Protein AF-A0A925KGQ0-F1 (afdb_monomer_lite)

Secondary structure (DSSP, 8-state):
-PPPP-TT-EEEEE-SSSSSS-SEEEEEE-S-TT--EEEEETTEEEEE-SS-EEEEESSS--PPEEEES-S---TT-----EEE-TTS-EEEEE--SSSS---SSGGGTTEEEEE---SSSS----EEE--

Foldseek 3Di:
DDDDDDQQFDKDFDDPPPPPHGPDIDTQDGDRHAWAAWDDDPQKIWTDWLQWIWIDGHPHRDDTDTLGRGHDCLQPHSHKYWDADPVGWIKIWREANDDDDDDPDPSNPRFIFTQDQDPDPHGPGDTDGDD

Radius of gyration: 16.05 Å; chains: 1; bounding box: 44×41×40 Å

pLDDT: mean 86.33, std 17.2, range [33.19, 97.56]

Structure (mmCIF, N/CA/C/O backbone):
data_AF-A0A925KGQ0-F1
#
_entry.id   AF-A0A925KGQ0-F1
#
loop_
_atom_site.group_PDB
_atom_site.id
_atom_site.type_symbol
_atom_site.label_atom_id
_atom_site.label_alt_id
_atom_site.label_comp_id
_atom_site.label_asym_id
_atom_site.label_entity_id
_atom_site.label_seq_id
_atom_site.pdbx_PDB_ins_code
_atom_site.Cartn_x
_atom_site.Cartn_y
_atom_site.Cartn_z
_atom_site.occupancy
_atom_site.B_iso_or_equiv
_atom_site.auth_seq_id
_atom_site.auth_comp_id
_atom_site.auth_asym_id
_atom_site.auth_atom_id
_atom_site.pdbx_PDB_model_num
ATOM 1 N N . MET A 1 1 ? -10.285 22.463 14.727 1.00 44.47 1 MET A N 1
ATOM 2 C CA . MET A 1 1 ? -10.808 22.490 13.343 1.00 44.47 1 MET A CA 1
ATOM 3 C C . MET A 1 1 ? -10.156 21.343 12.589 1.00 44.47 1 MET A C 1
ATOM 5 O O . MET A 1 1 ? -8.940 21.227 12.669 1.00 44.47 1 MET A O 1
ATOM 9 N N . SER A 1 2 ? -10.924 20.451 11.963 1.00 64.88 2 SER A N 1
ATOM 10 C CA . SER A 1 2 ? -10.364 19.364 11.150 1.00 64.88 2 SER A CA 1
ATOM 11 C C . SER A 1 2 ? -9.751 19.942 9.871 1.00 64.88 2 SER A C 1
ATOM 13 O O . SER A 1 2 ? -10.374 20.749 9.185 1.00 64.88 2 SER A O 1
ATOM 15 N N . ARG A 1 3 ? -8.504 19.564 9.572 1.00 79.88 3 ARG A N 1
ATOM 16 C CA . ARG A 1 3 ? -7.828 19.909 8.314 1.00 79.88 3 ARG A CA 1
ATOM 17 C C . ARG A 1 3 ? -8.540 19.206 7.152 1.00 79.88 3 ARG A C 1
ATOM 19 O O . ARG A 1 3 ? -8.981 18.069 7.307 1.00 79.88 3 ARG A O 1
ATOM 26 N N . ALA A 1 4 ? -8.622 19.860 5.994 1.00 82.06 4 ALA A N 1
ATOM 27 C CA . ALA A 1 4 ? -9.094 19.216 4.771 1.00 82.06 4 ALA A CA 1
ATOM 28 C C . ALA A 1 4 ? -8.178 18.041 4.382 1.00 82.06 4 ALA A C 1
ATOM 30 O O . ALA A 1 4 ? -6.951 18.143 4.486 1.00 82.06 4 ALA A O 1
ATOM 31 N N . ALA A 1 5 ? -8.785 16.943 3.927 1.00 82.88 5 ALA A N 1
ATOM 32 C CA . ALA A 1 5 ? -8.051 15.788 3.428 1.00 82.88 5 ALA A CA 1
ATOM 33 C C . ALA A 1 5 ? -7.222 16.159 2.191 1.00 82.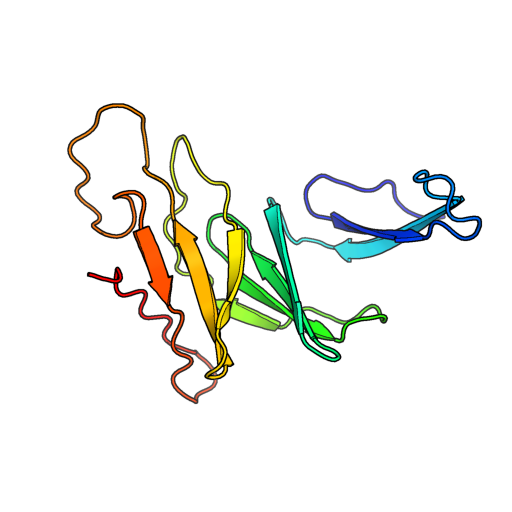88 5 ALA A C 1
ATOM 35 O O . ALA A 1 5 ? -7.637 16.959 1.354 1.00 82.88 5 ALA A O 1
ATOM 36 N N . THR A 1 6 ? -6.045 15.560 2.083 1.00 87.69 6 THR A N 1
ATOM 37 C CA . THR A 1 6 ? -5.097 15.750 0.983 1.00 87.69 6 THR A CA 1
ATOM 38 C C . THR A 1 6 ? -4.820 14.431 0.270 1.00 87.69 6 THR A C 1
ATOM 40 O O . THR A 1 6 ? -5.172 13.364 0.762 1.00 87.69 6 THR A O 1
ATOM 43 N N . ALA A 1 7 ? -4.132 14.487 -0.872 1.00 83.44 7 ALA A N 1
ATOM 44 C CA . ALA A 1 7 ? -3.781 13.308 -1.671 1.00 83.44 7 ALA A CA 1
ATOM 45 C C . ALA A 1 7 ? -2.863 12.280 -0.964 1.00 83.44 7 ALA A C 1
ATOM 47 O O . ALA A 1 7 ? -2.598 11.218 -1.521 1.00 83.44 7 ALA A O 1
ATOM 48 N N . GLY A 1 8 ? -2.351 12.587 0.234 1.00 86.81 8 GLY A N 1
ATOM 49 C CA . GLY A 1 8 ? -1.612 11.639 1.074 1.00 86.81 8 GLY A CA 1
ATOM 50 C C . GLY A 1 8 ? -2.390 11.132 2.283 1.00 86.81 8 GLY A C 1
ATOM 51 O O . GLY A 1 8 ? -1.800 10.493 3.149 1.00 86.81 8 GLY A O 1
ATOM 52 N N . ASP A 1 9 ? -3.682 11.429 2.379 1.00 92.94 9 ASP A N 1
ATOM 53 C CA . ASP A 1 9 ? -4.509 10.965 3.483 1.00 92.94 9 ASP A CA 1
ATOM 54 C C . ASP A 1 9 ? -5.330 9.747 3.055 1.00 92.94 9 ASP A C 1
ATOM 56 O O . ASP A 1 9 ? -5.853 9.672 1.943 1.00 92.94 9 ASP A O 1
ATOM 60 N N . VAL A 1 10 ? -5.474 8.794 3.970 1.00 93.62 10 VAL A N 1
ATOM 61 C CA . VAL A 1 10 ? -6.359 7.639 3.814 1.00 93.62 10 VAL A CA 1
ATOM 62 C C . VAL A 1 10 ? -7.589 7.888 4.661 1.00 93.62 10 VAL A C 1
ATOM 64 O O . VAL A 1 10 ? -7.488 8.229 5.841 1.00 93.62 10 VAL A O 1
ATOM 67 N N . LEU A 1 11 ? -8.757 7.737 4.050 1.00 93.12 11 LEU A N 1
ATOM 68 C CA . LEU A 1 11 ? -10.037 8.086 4.648 1.00 93.12 11 LEU A CA 1
ATOM 69 C C . LEU A 1 11 ? -10.800 6.823 5.035 1.00 93.12 11 LEU A C 1
ATOM 71 O O . LEU A 1 11 ? -10.898 5.884 4.250 1.00 93.12 11 LEU A O 1
ATOM 75 N N . ALA A 1 12 ? -11.367 6.821 6.239 1.00 92.56 12 ALA A N 1
ATOM 76 C CA . ALA A 1 12 ? -12.375 5.849 6.628 1.00 92.56 12 ALA A CA 1
ATOM 77 C C . ALA A 1 12 ? -13.752 6.439 6.321 1.00 92.56 12 ALA A C 1
ATOM 79 O O . ALA A 1 12 ? -14.108 7.500 6.846 1.00 92.56 12 ALA A O 1
ATOM 80 N N . LEU A 1 13 ? -14.494 5.740 5.468 1.00 93.44 13 LEU A N 1
ATOM 81 C CA . LEU A 1 13 ? -15.859 6.064 5.081 1.00 93.44 13 LEU A CA 1
ATOM 82 C C . LEU A 1 13 ? -16.799 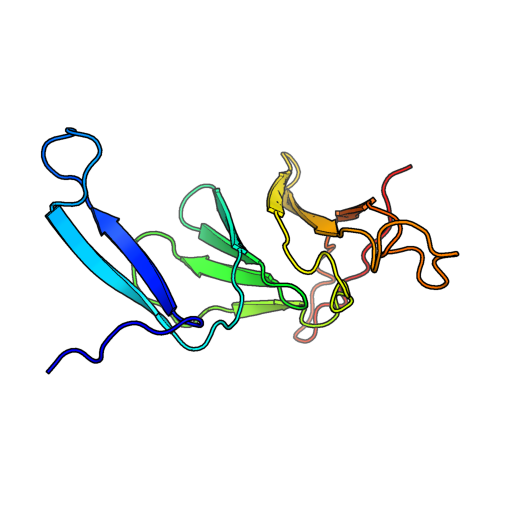5.092 5.791 1.00 93.44 13 LEU A C 1
ATOM 84 O O . LEU A 1 13 ? -16.583 3.882 5.751 1.00 93.44 13 LEU A O 1
ATOM 88 N N . ASN A 1 14 ? -17.803 5.624 6.478 1.00 93.69 14 ASN A N 1
ATOM 89 C CA . ASN A 1 14 ? -18.820 4.836 7.155 1.00 93.69 14 ASN A CA 1
ATOM 90 C C . ASN A 1 14 ? -20.180 5.152 6.539 1.00 93.69 14 ASN A C 1
ATOM 92 O O . ASN A 1 14 ? -20.656 6.279 6.646 1.00 93.69 14 ASN A O 1
ATOM 96 N N . ASP A 1 15 ? -20.744 4.134 5.906 1.00 96.06 15 ASP A N 1
ATOM 97 C CA . ASP A 1 15 ? -22.128 4.035 5.460 1.00 96.06 15 ASP A CA 1
ATOM 98 C C . ASP A 1 15 ? -22.902 3.325 6.583 1.00 96.06 15 ASP A C 1
ATOM 100 O O . ASP A 1 15 ? -22.595 2.176 6.923 1.00 96.06 15 ASP A O 1
ATOM 104 N N . ALA A 1 16 ? -23.764 4.057 7.281 1.00 96.75 16 ALA A N 1
ATOM 105 C CA . ALA A 1 16 ? -24.486 3.574 8.450 1.00 96.75 16 ALA A CA 1
ATOM 106 C C . ALA A 1 16 ? -25.880 3.041 8.101 1.00 96.75 16 ALA A C 1
ATOM 108 O O . ALA A 1 16 ? -26.420 2.262 8.890 1.00 96.75 16 ALA A O 1
ATOM 109 N N . ASP A 1 17 ? -26.450 3.444 6.963 1.00 97.00 17 ASP A N 1
ATOM 110 C CA . ASP A 1 17 ? -27.779 3.025 6.511 1.00 97.00 17 ASP A CA 1
ATOM 111 C C . ASP A 1 17 ? -27.756 2.005 5.355 1.00 97.00 17 ASP A C 1
ATOM 113 O O . ASP A 1 17 ? -28.772 1.363 5.078 1.00 97.00 17 ASP A O 1
ATOM 117 N N . GLY A 1 18 ? -26.584 1.755 4.772 1.00 96.75 18 GLY A N 1
ATOM 118 C CA . GLY A 1 18 ? -26.342 0.743 3.752 1.00 96.75 18 GLY A CA 1
ATOM 119 C C . GLY A 1 18 ? -26.776 1.163 2.350 1.00 96.75 18 GLY A C 1
ATOM 120 O O . GLY A 1 18 ? -26.996 0.283 1.511 1.00 96.75 18 GLY A O 1
ATOM 121 N N . ASP A 1 19 ? -26.939 2.461 2.080 1.00 97.56 19 ASP A N 1
ATOM 122 C CA . ASP A 1 19 ? -27.382 2.961 0.773 1.00 97.56 19 ASP A CA 1
ATOM 123 C C . ASP A 1 19 ? -26.257 3.023 -0.286 1.00 97.56 19 ASP A C 1
ATOM 125 O O . ASP A 1 19 ? -26.510 3.317 -1.462 1.00 97.56 19 ASP A O 1
ATOM 129 N N . GLY A 1 20 ? -25.014 2.711 0.104 1.00 95.44 20 GLY A N 1
ATOM 130 C CA . GLY A 1 20 ? -23.826 2.776 -0.745 1.00 95.44 20 GLY A CA 1
ATOM 131 C C . GLY A 1 20 ? -23.169 4.158 -0.794 1.00 95.44 20 GLY A C 1
ATOM 132 O O . GLY A 1 20 ? -22.208 4.353 -1.549 1.00 95.44 20 GLY A O 1
ATOM 133 N N . ARG A 1 21 ? -23.650 5.123 -0.007 1.00 95.88 21 ARG A N 1
ATOM 134 C CA . ARG A 1 21 ? -23.036 6.429 0.237 1.00 95.88 21 ARG A CA 1
ATOM 135 C C . ARG A 1 21 ? -22.553 6.489 1.679 1.00 95.88 21 ARG A C 1
ATOM 137 O O . ARG A 1 21 ? -23.072 5.851 2.576 1.00 95.88 21 ARG A O 1
ATOM 144 N N . TYR A 1 22 ? -21.498 7.257 1.915 1.00 94.81 22 TYR A N 1
ATOM 145 C CA . TYR A 1 22 ? -20.994 7.425 3.272 1.00 94.81 22 TYR A CA 1
ATOM 146 C C . TYR A 1 22 ? -21.767 8.537 3.992 1.00 94.81 22 TYR A C 1
ATOM 148 O O . TYR A 1 22 ? -21.934 9.632 3.456 1.00 94.81 22 TYR A O 1
ATOM 156 N N . ASP A 1 23 ? -22.134 8.296 5.246 1.00 95.19 23 ASP A N 1
ATOM 157 C CA . ASP A 1 23 ? -22.699 9.308 6.148 1.00 95.19 23 ASP A CA 1
ATOM 158 C C . ASP A 1 23 ? -21.610 10.082 6.879 1.00 95.19 23 ASP A C 1
ATOM 160 O O . ASP A 1 23 ? -21.746 11.254 7.239 1.00 95.19 23 ASP A O 1
ATOM 164 N N . ARG A 1 24 ? -20.507 9.385 7.165 1.00 93.06 24 ARG A N 1
ATOM 165 C CA . ARG A 1 24 ? -19.390 9.919 7.934 1.00 93.06 24 ARG A CA 1
ATOM 166 C C . ARG A 1 24 ? -18.078 9.593 7.259 1.00 93.06 24 ARG A C 1
ATOM 168 O O . ARG A 1 24 ? -17.824 8.467 6.840 1.00 93.06 24 ARG A O 1
ATOM 175 N N . GLN A 1 25 ? -17.208 10.590 7.247 1.00 92.50 25 GLN A N 1
ATOM 176 C CA . GLN A 1 25 ? -15.832 10.469 6.806 1.00 92.50 25 GLN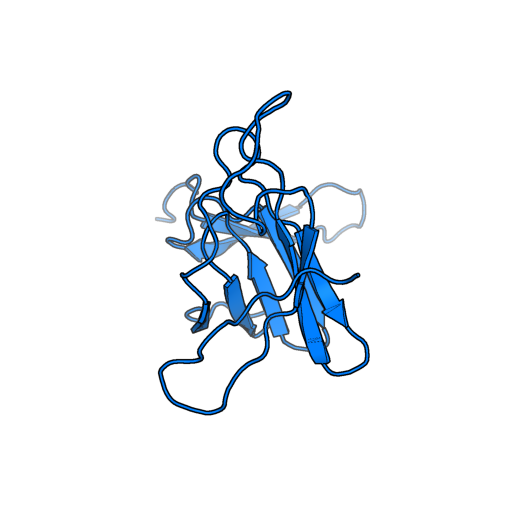 A CA 1
ATOM 177 C C . GLN A 1 25 ? -14.909 10.940 7.922 1.00 92.50 25 GLN A C 1
ATOM 179 O O . GLN A 1 25 ? -15.149 11.968 8.558 1.00 92.50 25 GLN A O 1
ATOM 184 N N . ARG A 1 26 ? -13.812 10.214 8.127 1.00 90.94 26 ARG A N 1
ATOM 185 C CA . ARG A 1 26 ? -12.704 10.669 8.968 1.00 90.94 26 ARG A CA 1
ATOM 186 C C . ARG A 1 26 ? -11.367 10.321 8.343 1.00 90.94 26 ARG A C 1
ATOM 188 O O . ARG A 1 26 ? -11.234 9.305 7.665 1.00 90.94 26 ARG A O 1
ATOM 195 N N . THR A 1 27 ? -10.357 11.121 8.649 1.00 92.38 27 THR A N 1
ATOM 196 C CA . THR A 1 27 ? -8.978 10.778 8.316 1.00 92.38 27 THR A CA 1
ATOM 197 C C . THR A 1 27 ? -8.512 9.606 9.176 1.00 92.38 27 THR A C 1
ATOM 199 O O . THR A 1 27 ? -8.521 9.676 10.408 1.00 92.38 27 THR A O 1
ATOM 202 N N . PHE A 1 28 ? -8.146 8.511 8.516 1.00 93.12 28 PHE A N 1
ATOM 203 C CA . PHE A 1 28 ? -7.672 7.278 9.133 1.00 93.12 28 PHE A CA 1
ATOM 204 C C . PHE A 1 28 ? -6.146 7.269 9.271 1.00 93.12 28 PHE A C 1
ATOM 206 O O . PHE A 1 28 ? -5.639 6.987 10.352 1.00 93.12 28 PHE A O 1
ATOM 213 N N . ALA A 1 29 ? -5.430 7.645 8.210 1.00 93.19 29 ALA A N 1
ATOM 214 C CA . ALA A 1 29 ? -3.981 7.829 8.209 1.00 93.19 29 ALA A CA 1
ATOM 215 C C . ALA A 1 29 ? -3.606 9.072 7.392 1.00 93.19 29 ALA A C 1
ATOM 217 O O . ALA A 1 29 ? -4.348 9.470 6.497 1.00 93.19 29 ALA A O 1
ATOM 218 N N . GLU A 1 30 ? -2.471 9.687 7.713 1.00 92.44 30 GLU A N 1
ATOM 219 C CA . GLU A 1 30 ? -1.996 10.940 7.112 1.00 92.44 30 GLU A CA 1
ATOM 220 C C . GLU A 1 30 ? -0.557 10.779 6.628 1.00 92.44 30 GLU A C 1
ATOM 222 O O . GLU A 1 30 ? 0.202 9.983 7.183 1.00 92.44 30 GLU A O 1
ATOM 227 N N . GLY A 1 31 ? -0.167 11.567 5.624 1.00 91.31 31 GLY A N 1
ATOM 228 C CA . GLY A 1 31 ? 1.221 11.601 5.151 1.00 91.31 31 GLY A CA 1
ATOM 229 C C . GLY A 1 31 ? 1.669 10.327 4.428 1.00 91.31 31 GLY A C 1
ATOM 230 O O . GLY A 1 31 ? 2.860 10.029 4.397 1.00 91.31 31 GLY A O 1
ATOM 231 N N . LEU A 1 32 ? 0.728 9.588 3.839 1.00 93.50 32 LEU A N 1
ATOM 232 C CA . LEU A 1 32 ? 0.952 8.409 3.006 1.00 93.50 32 LEU A CA 1
ATOM 233 C C . LEU A 1 32 ? 0.671 8.751 1.529 1.00 93.50 32 LEU A C 1
ATOM 235 O O . LEU A 1 32 ? -0.380 8.389 0.991 1.00 93.50 32 LEU A O 1
ATOM 239 N N . PRO A 1 33 ? 1.559 9.502 0.852 1.00 89.25 33 PRO A N 1
ATOM 240 C CA . PRO A 1 33 ? 1.316 9.962 -0.510 1.00 89.25 33 PRO A CA 1
ATOM 241 C C . PRO A 1 33 ? 1.137 8.792 -1.481 1.00 89.25 33 PRO A C 1
ATOM 243 O O . PRO A 1 33 ? 1.923 7.842 -1.492 1.00 89.25 33 PRO A O 1
ATOM 246 N N . GLY A 1 34 ? 0.112 8.892 -2.330 1.00 91.06 34 GLY A N 1
ATOM 247 C CA . GLY A 1 34 ? -0.089 7.962 -3.440 1.00 91.06 34 GLY A CA 1
ATOM 248 C C . GLY A 1 34 ? -0.491 6.549 -3.022 1.00 91.06 34 GLY A C 1
ATOM 249 O O . GLY A 1 34 ? -0.242 5.611 -3.779 1.00 91.06 34 GLY A O 1
ATOM 250 N N . VAL A 1 35 ? -1.086 6.368 -1.835 1.00 95.69 35 VAL A N 1
ATOM 251 C CA . VAL A 1 35 ? -1.734 5.095 -1.487 1.00 95.69 35 VAL A CA 1
ATOM 252 C C . VAL A 1 35 ? -2.838 4.803 -2.502 1.00 95.69 35 VAL A C 1
ATOM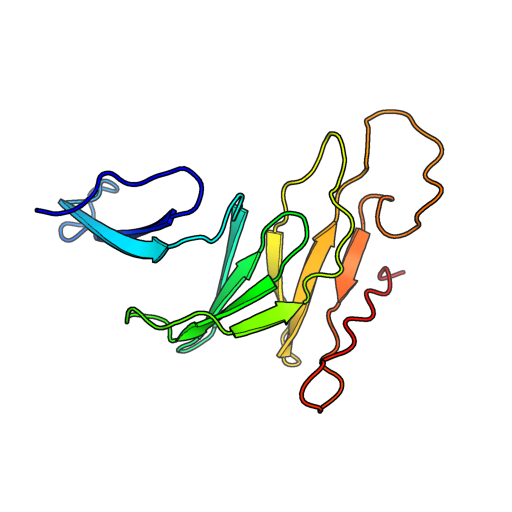 254 O O . VAL A 1 35 ? -3.742 5.608 -2.709 1.00 95.69 35 VAL A O 1
ATOM 257 N N . HIS A 1 36 ? -2.759 3.627 -3.115 1.00 94.25 36 HIS A N 1
ATOM 258 C CA . HIS A 1 36 ? -3.744 3.123 -4.069 1.00 94.25 36 HIS A CA 1
ATOM 259 C C . HIS A 1 36 ? -4.257 1.736 -3.672 1.00 94.25 36 HIS A C 1
ATOM 261 O O . HIS A 1 36 ? -5.437 1.433 -3.833 1.00 94.25 36 HIS A O 1
ATOM 267 N N . GLY A 1 37 ? -3.380 0.891 -3.129 1.00 96.00 37 GLY A N 1
ATOM 268 C CA . GLY A 1 37 ? -3.727 -0.462 -2.718 1.00 96.00 37 GLY A CA 1
ATOM 269 C C . GLY A 1 37 ? -4.106 -0.514 -1.246 1.00 96.00 37 GLY A C 1
ATOM 270 O O . GLY A 1 37 ? -3.348 -0.038 -0.404 1.00 96.00 37 GLY A O 1
ATOM 271 N N . LEU A 1 38 ? -5.230 -1.159 -0.935 1.00 96.75 38 LEU A N 1
ATOM 272 C CA . LEU A 1 38 ? -5.664 -1.463 0.427 1.00 96.75 38 LEU A CA 1
ATOM 273 C C . LEU A 1 38 ? -5.993 -2.955 0.546 1.00 96.75 38 LEU A C 1
ATOM 275 O O . LEU A 1 38 ? -6.624 -3.524 -0.345 1.00 96.75 38 LEU A O 1
ATOM 279 N N . ALA A 1 39 ? -5.602 -3.583 1.653 1.00 96.94 39 ALA A N 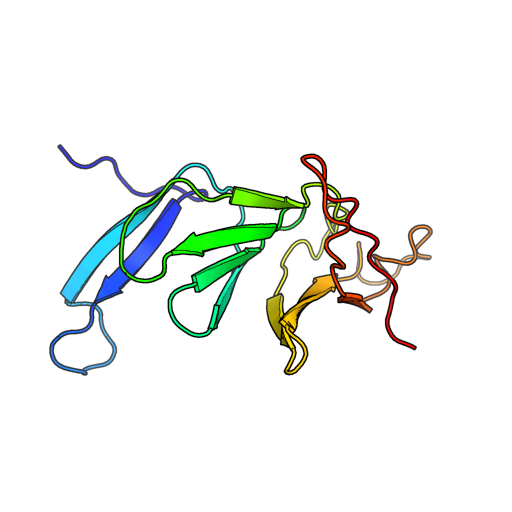1
ATOM 280 C CA . ALA A 1 39 ? -6.029 -4.937 2.003 1.00 96.94 39 ALA A CA 1
ATOM 281 C C . ALA A 1 39 ? -6.256 -5.058 3.505 1.00 96.94 39 ALA A C 1
ATOM 283 O O . ALA A 1 39 ? -5.458 -4.554 4.287 1.00 96.94 39 ALA A O 1
ATOM 284 N N . VAL A 1 40 ? -7.304 -5.772 3.909 1.00 95.44 40 VAL A N 1
ATOM 285 C CA . VAL A 1 40 ? -7.592 -6.069 5.318 1.00 95.44 40 VAL A CA 1
ATOM 286 C C . VAL A 1 40 ? -7.554 -7.578 5.524 1.00 95.44 40 VAL A C 1
ATOM 288 O O . VAL A 1 40 ? -8.079 -8.333 4.704 1.00 95.44 40 VAL A O 1
ATOM 291 N N . ARG A 1 41 ? -6.930 -8.027 6.614 1.00 94.69 41 ARG A N 1
ATOM 292 C CA . ARG A 1 41 ? -6.968 -9.424 7.069 1.00 94.69 41 ARG A CA 1
ATOM 293 C C . ARG A 1 41 ? -6.918 -9.460 8.591 1.00 94.69 41 ARG A C 1
ATOM 295 O O . ARG A 1 41 ? -5.889 -9.117 9.170 1.00 94.69 41 ARG A O 1
ATOM 302 N N . GLY A 1 42 ? -8.012 -9.902 9.211 1.00 94.19 42 GLY A N 1
ATOM 303 C CA . GLY A 1 42 ? -8.201 -9.764 10.656 1.00 94.19 42 GLY A CA 1
ATOM 304 C C . GLY A 1 42 ? -8.143 -8.291 11.057 1.00 94.19 42 GLY A C 1
ATOM 305 O O . GLY A 1 42 ? -8.669 -7.437 10.345 1.00 94.19 42 GLY A O 1
ATOM 306 N N . ASP A 1 43 ? -7.410 -7.996 12.124 1.00 94.62 43 ASP A N 1
ATOM 307 C CA . ASP A 1 43 ? -7.295 -6.647 12.688 1.00 94.62 43 ASP A CA 1
ATOM 308 C C . ASP A 1 43 ? -6.142 -5.836 12.083 1.00 94.62 43 ASP A C 1
ATOM 310 O O . ASP A 1 43 ? -5.575 -4.963 12.731 1.00 94.62 43 ASP A O 1
ATOM 314 N N . THR A 1 44 ? -5.718 -6.135 10.854 1.00 95.62 44 THR A N 1
ATOM 315 C CA . THR A 1 44 ? -4.622 -5.414 10.190 1.00 95.62 44 THR A CA 1
ATOM 316 C C . THR A 1 44 ? -5.055 -4.906 8.821 1.00 95.62 44 THR A C 1
ATOM 318 O O . THR A 1 44 ? -5.644 -5.639 8.024 1.00 95.62 44 THR A O 1
ATOM 321 N N . LEU A 1 45 ? -4.730 -3.643 8.553 1.00 96.56 45 LEU A N 1
ATOM 322 C CA . LEU A 1 45 ? -4.829 -2.971 7.266 1.00 96.56 45 LEU A CA 1
ATOM 323 C C . LEU A 1 45 ? -3.426 -2.826 6.664 1.00 96.56 45 LEU A C 1
ATOM 325 O O . LEU A 1 45 ? -2.512 -2.310 7.306 1.00 96.56 45 LEU A O 1
ATOM 329 N N . TRP A 1 46 ? -3.278 -3.228 5.408 1.00 96.94 46 TRP A N 1
ATOM 330 C CA . TRP A 1 46 ? -2.107 -2.973 4.580 1.00 96.94 46 TRP A CA 1
ATOM 331 C C . TRP A 1 46 ? -2.419 -1.880 3.573 1.00 96.94 46 TRP A C 1
ATOM 333 O O . TRP A 1 46 ? -3.489 -1.883 2.963 1.00 96.94 46 TRP A O 1
ATOM 343 N N . LEU A 1 47 ? -1.462 -0.976 3.385 1.00 97.19 47 LEU A N 1
ATOM 344 C CA . LEU A 1 47 ? -1.564 0.146 2.460 1.00 97.19 47 LEU A CA 1
ATOM 345 C C . LEU A 1 47 ? -0.372 0.109 1.514 1.00 97.19 47 LEU A C 1
ATOM 347 O O . LEU A 1 47 ? 0.755 -0.063 1.969 1.00 97.19 47 LEU A O 1
ATOM 351 N N . ALA A 1 48 ? -0.606 0.275 0.218 1.00 96.88 48 ALA A N 1
ATOM 352 C CA . ALA A 1 48 ? 0.443 0.285 -0.792 1.00 96.88 48 ALA A CA 1
ATOM 353 C C . ALA A 1 48 ? 0.383 1.563 -1.629 1.00 96.88 48 ALA A C 1
ATOM 355 O O . ALA A 1 48 ? -0.656 1.884 -2.213 1.00 96.88 48 ALA A O 1
ATOM 356 N N . SER A 1 49 ? 1.515 2.260 -1.700 1.00 95.50 49 SER A N 1
ATOM 357 C CA . SER A 1 49 ? 1.794 3.294 -2.698 1.00 95.50 49 SER A CA 1
ATOM 358 C C . SER A 1 49 ? 2.766 2.758 -3.746 1.00 95.50 49 SER A C 1
ATOM 360 O O . SER A 1 49 ? 3.150 1.591 -3.700 1.00 95.50 49 SER A O 1
ATOM 362 N N . SER A 1 50 ? 3.184 3.601 -4.690 1.00 94.38 50 SER A N 1
ATOM 363 C CA . SER A 1 50 ? 4.129 3.229 -5.747 1.00 94.38 50 SER A CA 1
ATOM 364 C C . SER A 1 50 ? 5.413 2.576 -5.233 1.00 94.38 50 SER A C 1
ATOM 366 O O . SER A 1 50 ? 5.823 1.542 -5.766 1.00 94.38 50 SER A O 1
ATOM 368 N N . SER A 1 51 ? 6.010 3.152 -4.187 1.00 92.69 51 SER A N 1
ATOM 369 C CA . SER A 1 51 ? 7.304 2.741 -3.633 1.00 92.69 51 SER A CA 1
ATOM 370 C C . SER A 1 51 ? 7.222 2.098 -2.246 1.00 92.69 51 SER A C 1
ATOM 372 O O . SER A 1 51 ? 8.171 1.423 -1.841 1.00 92.69 51 SER A O 1
ATOM 374 N N . HIS A 1 52 ? 6.103 2.261 -1.529 1.00 94.25 52 HIS A N 1
ATOM 375 C CA . HIS A 1 52 ? 5.978 1.830 -0.138 1.00 94.25 52 HIS A CA 1
ATOM 376 C C . HIS A 1 52 ? 4.850 0.829 0.101 1.00 94.25 52 HIS A C 1
ATOM 378 O O . HIS A 1 52 ? 3.803 0.862 -0.546 1.00 94.25 52 HIS A O 1
ATOM 384 N N . VAL A 1 53 ? 5.048 -0.017 1.110 1.00 95.44 53 VAL A N 1
ATOM 385 C CA . VAL A 1 53 ? 3.977 -0.770 1.761 1.00 95.44 53 VAL A CA 1
ATOM 386 C C . VAL A 1 53 ? 4.041 -0.535 3.254 1.00 95.44 53 VAL A C 1
ATOM 388 O O . VAL A 1 53 ? 5.096 -0.697 3.869 1.00 95.44 53 VAL A O 1
ATOM 391 N N . TRP A 1 54 ? 2.890 -0.230 3.834 1.00 95.50 54 TRP A N 1
ATOM 392 C CA . TRP A 1 54 ? 2.702 -0.087 5.267 1.00 95.50 54 TRP A CA 1
ATOM 393 C C . TRP A 1 54 ? 1.727 -1.127 5.803 1.00 95.50 54 TRP A C 1
ATOM 395 O O . TRP A 1 54 ? 0.906 -1.670 5.058 1.00 95.50 54 TRP A O 1
ATOM 405 N N . ARG A 1 55 ? 1.779 -1.357 7.114 1.00 95.19 55 ARG A N 1
ATOM 406 C CA . ARG A 1 55 ? 0.703 -2.003 7.868 1.00 95.19 55 ARG A CA 1
ATOM 407 C C . ARG A 1 55 ? 0.321 -1.181 9.091 1.00 95.19 55 ARG A C 1
ATOM 409 O O . ARG A 1 55 ? 1.147 -0.467 9.650 1.00 95.19 55 ARG A O 1
ATOM 416 N N . THR A 1 56 ? -0.926 -1.298 9.512 1.00 95.31 56 THR A N 1
ATOM 417 C CA . THR A 1 56 ? -1.464 -0.637 10.705 1.00 95.31 56 THR A CA 1
ATOM 418 C C . THR A 1 56 ? -2.665 -1.436 11.225 1.00 95.31 56 THR A C 1
ATOM 420 O O . THR A 1 56 ? -3.282 -2.149 10.426 1.00 95.31 56 THR A O 1
ATOM 423 N N . PRO A 1 57 ? -3.008 -1.387 12.524 1.00 95.81 57 PRO A N 1
ATOM 424 C CA . PRO A 1 57 ? -4.256 -1.951 13.024 1.00 95.81 57 PRO A CA 1
ATOM 425 C C . PRO A 1 57 ? -5.470 -1.490 12.211 1.00 95.81 57 PRO A C 1
ATOM 427 O O . PRO A 1 57 ? -5.567 -0.330 11.813 1.00 95.81 57 PRO A O 1
ATOM 430 N N . ALA A 1 58 ? -6.399 -2.399 11.940 1.00 90.75 58 ALA A N 1
ATOM 431 C CA . ALA A 1 58 ? -7.673 -2.056 11.327 1.00 90.75 58 ALA A CA 1
ATOM 432 C C . ALA A 1 58 ? -8.610 -1.440 12.381 1.00 90.75 58 ALA A C 1
ATOM 434 O O . ALA A 1 58 ? -8.608 -1.836 13.542 1.00 90.75 58 ALA A O 1
ATOM 435 N N . GLY A 1 59 ? -9.435 -0.471 11.981 1.00 85.00 59 GLY A N 1
ATOM 436 C CA . GLY A 1 59 ? -10.494 0.092 12.830 1.00 85.00 59 GLY A CA 1
ATOM 437 C C . GLY A 1 59 ? -10.098 1.334 13.633 1.00 85.00 59 GLY A C 1
ATOM 438 O O . GLY A 1 59 ? -10.885 2.280 13.696 1.00 85.00 59 GLY A O 1
ATOM 439 N N . GLU A 1 60 ? -8.872 1.422 14.142 1.00 84.50 60 GLU A N 1
ATOM 440 C CA . GLU A 1 60 ? -8.391 2.601 14.875 1.00 84.50 60 GLU A CA 1
ATOM 441 C C . GLU A 1 60 ? -7.261 3.342 14.157 1.00 84.50 60 GLU A C 1
ATOM 443 O O . GLU A 1 60 ? -6.561 2.798 13.308 1.00 84.50 60 GLU A O 1
ATOM 448 N N . ARG A 1 61 ? -7.113 4.635 14.464 1.00 88.06 61 ARG A N 1
ATOM 449 C CA . ARG A 1 61 ? -6.020 5.441 13.917 1.00 88.06 61 ARG A CA 1
ATOM 450 C C . ARG A 1 61 ? -4.746 5.127 14.696 1.00 88.06 61 ARG A C 1
ATOM 452 O O . ARG A 1 61 ? -4.654 5.456 15.873 1.00 88.06 61 ARG A O 1
ATOM 459 N N . ALA A 1 62 ? -3.756 4.581 14.006 1.00 90.81 62 ALA A N 1
ATOM 460 C CA . ALA A 1 62 ? -2.420 4.330 14.530 1.00 90.81 62 ALA A CA 1
ATOM 461 C C . ALA A 1 62 ? -1.360 4.736 13.501 1.00 90.81 62 ALA A C 1
ATOM 463 O O . ALA A 1 62 ? -1.645 4.816 12.302 1.00 90.81 62 ALA A O 1
ATOM 464 N N . GLN A 1 63 ? -0.137 5.000 13.971 1.00 91.44 63 GLN A N 1
ATOM 465 C CA . GLN A 1 63 ? 0.991 5.297 13.092 1.00 91.44 63 GLN A CA 1
ATOM 466 C C . GLN A 1 63 ? 1.323 4.051 12.252 1.00 91.44 63 GLN A C 1
ATOM 468 O O . GLN A 1 63 ? 1.654 3.016 12.833 1.00 91.44 63 GLN A O 1
ATOM 473 N N . PRO A 1 64 ? 1.263 4.121 10.910 1.00 94.62 64 PRO A N 1
ATOM 474 C CA . PRO A 1 64 ? 1.571 2.971 10.070 1.00 94.62 64 PRO A CA 1
ATOM 475 C C . PRO A 1 64 ? 3.047 2.572 10.160 1.00 94.62 64 PRO A C 1
ATOM 477 O O . PRO A 1 64 ? 3.940 3.418 10.089 1.00 94.62 64 PRO A O 1
ATOM 480 N N . GLU A 1 65 ? 3.299 1.270 10.266 1.00 94.19 65 GLU A N 1
ATOM 481 C CA . GLU A 1 65 ? 4.631 0.674 10.191 1.00 94.19 65 GLU A CA 1
ATOM 482 C C . GLU A 1 65 ? 5.008 0.444 8.725 1.00 94.19 65 GLU A C 1
ATOM 484 O O . GLU A 1 65 ? 4.269 -0.208 7.985 1.00 94.19 65 GLU A O 1
ATOM 489 N N . THR A 1 66 ? 6.174 0.934 8.305 1.00 93.50 66 THR A N 1
ATOM 490 C CA . THR A 1 66 ? 6.718 0.674 6.967 1.00 93.50 66 THR A CA 1
ATOM 491 C C . THR A 1 66 ? 7.250 -0.756 6.874 1.00 93.50 66 THR A C 1
ATOM 493 O O . THR A 1 66 ? 8.218 -1.114 7.540 1.00 93.50 66 THR A O 1
ATOM 496 N N . LEU A 1 67 ? 6.656 -1.569 5.999 1.00 92.31 67 LEU A N 1
ATOM 497 C CA . LEU A 1 67 ? 7.158 -2.901 5.647 1.00 92.31 67 LEU A CA 1
ATOM 498 C C . LEU A 1 67 ? 8.226 -2.835 4.553 1.00 92.31 67 LEU A C 1
ATOM 500 O O . LEU A 1 67 ? 9.175 -3.620 4.550 1.00 92.31 67 LEU A O 1
ATOM 504 N N . THR A 1 68 ? 8.060 -1.915 3.603 1.00 90.50 68 THR A N 1
ATOM 505 C CA . THR A 1 68 ? 9.065 -1.600 2.589 1.00 90.50 68 THR A CA 1
ATOM 506 C C . THR A 1 68 ? 8.856 -0.202 2.030 1.00 90.50 68 THR A C 1
ATOM 508 O O . THR A 1 68 ? 7.734 0.289 1.998 1.00 90.50 68 THR A O 1
ATOM 511 N N . ASP A 1 69 ? 9.943 0.394 1.568 1.00 92.00 69 ASP A N 1
ATOM 512 C CA . ASP A 1 69 ? 10.081 1.680 0.884 1.00 92.00 69 ASP A CA 1
ATOM 513 C C . ASP A 1 69 ? 10.947 1.544 -0.390 1.00 92.00 69 ASP A C 1
ATOM 515 O O . ASP A 1 69 ? 11.452 2.523 -0.936 1.00 92.00 69 ASP A O 1
ATOM 519 N N . ARG A 1 70 ? 11.165 0.302 -0.849 1.00 89.06 70 ARG A N 1
ATOM 520 C CA . ARG A 1 70 ? 12.148 -0.058 -1.887 1.00 89.06 70 ARG A CA 1
ATOM 521 C C . ARG A 1 70 ? 11.530 -0.564 -3.188 1.00 89.06 70 ARG A C 1
ATOM 523 O O . ARG A 1 70 ? 12.238 -1.147 -4.011 1.00 89.06 70 ARG A O 1
ATOM 530 N N . MET A 1 71 ? 10.225 -0.388 -3.386 1.00 91.25 71 MET A N 1
ATOM 531 C CA . MET A 1 71 ? 9.611 -0.726 -4.671 1.00 91.25 71 MET A CA 1
ATOM 532 C C . MET A 1 71 ? 9.970 0.340 -5.720 1.00 91.25 71 MET A C 1
ATOM 534 O O . MET A 1 71 ? 10.105 1.515 -5.370 1.00 91.25 71 MET A O 1
ATOM 538 N N . PRO A 1 72 ? 10.131 -0.039 -7.001 1.00 92.62 72 PRO A N 1
ATOM 539 C CA . PRO A 1 72 ? 10.365 0.937 -8.059 1.00 92.62 72 PRO A CA 1
ATOM 540 C C . PRO A 1 72 ? 9.162 1.886 -8.199 1.00 92.62 72 PRO A C 1
ATOM 542 O O . PRO A 1 72 ? 8.022 1.493 -7.944 1.00 92.62 72 PRO A O 1
ATOM 545 N N . ASP A 1 73 ? 9.406 3.125 -8.628 1.00 89.88 73 ASP A N 1
ATOM 546 C CA . ASP A 1 73 ? 8.387 4.187 -8.713 1.00 89.88 73 ASP A CA 1
ATOM 547 C C . ASP A 1 73 ? 7.221 3.869 -9.673 1.00 89.88 73 ASP A C 1
ATOM 549 O O . ASP A 1 73 ? 6.098 4.320 -9.464 1.00 89.88 73 ASP A O 1
ATOM 553 N N . GLY A 1 74 ? 7.444 3.011 -10.671 1.00 90.00 74 GLY A N 1
ATOM 554 C CA . GLY A 1 74 ? 6.449 2.577 -11.650 1.00 90.00 74 GLY A CA 1
ATOM 555 C C . GLY A 1 74 ? 6.274 3.478 -12.861 1.00 90.00 74 GLY A C 1
ATOM 556 O O . GLY A 1 74 ? 5.404 3.161 -13.663 1.00 90.00 74 GLY A O 1
ATOM 557 N N . GLY A 1 75 ? 7.041 4.562 -13.014 1.00 92.38 75 GLY A N 1
ATOM 558 C CA . GLY A 1 75 ? 6.912 5.472 -14.158 1.00 92.38 75 GLY A CA 1
ATOM 559 C C . GLY A 1 75 ? 5.458 5.870 -14.458 1.00 92.38 75 GLY A C 1
ATOM 560 O O . GLY A 1 75 ? 4.772 6.444 -13.614 1.00 92.38 75 GLY A O 1
ATOM 561 N N . GLN A 1 76 ? 4.979 5.536 -15.660 1.00 95.56 76 GLN A N 1
ATOM 562 C CA . GLN A 1 76 ? 3.618 5.805 -16.132 1.00 95.56 76 GLN A CA 1
ATOM 563 C C . GLN A 1 76 ? 2.533 5.002 -15.390 1.00 95.56 76 GLN A C 1
ATOM 565 O O . GLN A 1 76 ? 1.394 5.464 -15.303 1.00 95.56 76 GLN A O 1
ATOM 570 N N . HIS A 1 77 ? 2.853 3.830 -14.828 1.00 95.19 77 HIS A N 1
ATOM 571 C CA . HIS A 1 77 ? 1.897 2.968 -14.117 1.00 95.19 77 HIS A CA 1
ATOM 572 C C . HIS A 1 77 ? 2.295 2.773 -12.636 1.00 95.19 77 HIS A C 1
ATOM 574 O O . HIS A 1 77 ? 2.644 1.667 -12.203 1.00 95.19 77 HIS A O 1
ATOM 580 N N . PRO A 1 78 ? 2.235 3.837 -11.806 1.00 94.75 78 PRO A N 1
ATOM 581 C CA . PRO A 1 78 ? 2.732 3.832 -10.427 1.00 94.75 78 PRO A CA 1
ATOM 582 C C . PRO A 1 78 ? 1.785 3.160 -9.426 1.00 94.75 78 PRO A C 1
ATOM 584 O O . PRO A 1 78 ? 2.183 2.846 -8.306 1.00 94.75 78 PRO A O 1
ATOM 587 N N . ASN A 1 79 ? 0.534 2.912 -9.809 1.00 95.38 79 ASN A N 1
ATOM 588 C CA . ASN A 1 79 ? -0.459 2.331 -8.916 1.00 95.38 79 ASN A CA 1
ATOM 589 C C . ASN A 1 79 ? -0.092 0.891 -8.533 1.00 95.38 79 ASN A C 1
ATOM 591 O O . ASN A 1 79 ? 0.472 0.129 -9.325 1.00 95.38 79 ASN A O 1
ATOM 595 N N . ARG A 1 80 ? -0.416 0.521 -7.292 1.00 94.75 80 ARG A N 1
ATOM 596 C CA . ARG A 1 80 ? -0.176 -0.811 -6.730 1.00 94.75 80 ARG A CA 1
ATOM 597 C C . ARG A 1 80 ? -1.460 -1.361 -6.135 1.00 94.75 80 ARG A C 1
ATOM 599 O O . ARG A 1 80 ? -2.169 -0.654 -5.430 1.00 94.75 80 ARG A O 1
ATOM 606 N N . THR A 1 81 ? -1.724 -2.638 -6.365 1.00 95.19 81 THR A N 1
ATOM 607 C CA . THR A 1 81 ? -2.665 -3.431 -5.571 1.00 95.19 81 THR A CA 1
ATOM 608 C C . THR A 1 81 ? -1.879 -4.216 -4.532 1.00 95.19 81 THR A C 1
ATOM 610 O O . THR A 1 81 ? -0.726 -4.567 -4.773 1.00 95.19 81 THR A O 1
ATOM 613 N N . VAL A 1 82 ? -2.486 -4.498 -3.382 1.00 96.69 82 VAL A N 1
ATOM 614 C CA . VAL A 1 82 ? -1.891 -5.323 -2.326 1.00 96.69 82 VAL A CA 1
ATOM 615 C C . VAL A 1 82 ? -2.889 -6.387 -1.899 1.00 96.69 82 VAL A C 1
ATOM 617 O O . VAL A 1 82 ? -4.088 -6.127 -1.831 1.00 96.69 82 VAL A O 1
ATOM 620 N N . ARG A 1 83 ? -2.407 -7.601 -1.634 1.00 96.12 83 ARG A N 1
ATOM 621 C CA . ARG A 1 83 ? -3.178 -8.705 -1.056 1.00 96.12 83 ARG A CA 1
ATOM 622 C C . ARG A 1 83 ? -2.317 -9.498 -0.093 1.00 96.12 83 ARG A C 1
ATOM 624 O O . ARG A 1 83 ? -1.093 -9.494 -0.195 1.00 96.12 83 ARG A O 1
ATOM 631 N N . ILE A 1 84 ? -2.970 -10.208 0.819 1.00 94.56 84 ILE A N 1
ATOM 632 C CA . ILE A 1 84 ? -2.290 -11.111 1.739 1.00 94.56 84 ILE 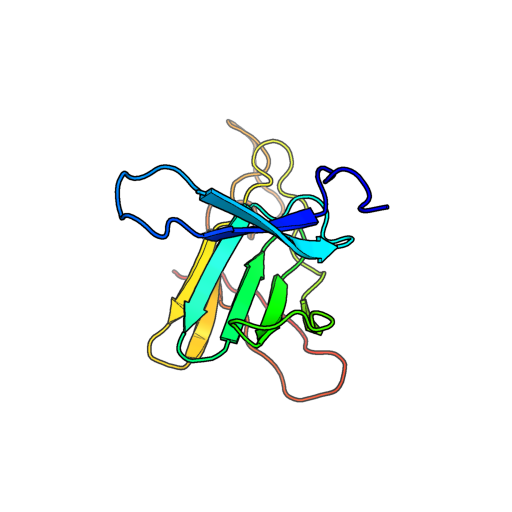A CA 1
ATOM 633 C C . ILE A 1 84 ? -2.595 -12.547 1.334 1.00 94.56 84 ILE A C 1
ATOM 635 O O . ILE A 1 84 ? -3.756 -12.953 1.304 1.00 94.56 84 ILE A O 1
ATOM 639 N N . ALA A 1 85 ? -1.551 -13.292 0.985 1.00 91.00 85 ALA A N 1
ATOM 640 C CA . ALA A 1 85 ? -1.648 -14.686 0.581 1.00 91.00 85 ALA A CA 1
ATOM 641 C C . ALA A 1 85 ? -2.063 -15.587 1.766 1.00 91.00 85 ALA A C 1
ATOM 643 O O . ALA A 1 85 ? -1.889 -15.195 2.928 1.00 91.00 85 ALA A O 1
ATOM 644 N N . PRO A 1 86 ? -2.577 -16.807 1.505 1.00 90.88 86 PRO A N 1
ATOM 645 C CA . PRO A 1 86 ? -2.973 -17.745 2.561 1.00 90.88 86 PRO A CA 1
ATOM 646 C C . PRO A 1 86 ? -1.851 -18.058 3.559 1.00 90.88 86 PRO A C 1
ATOM 648 O O . PRO A 1 86 ? -2.102 -18.176 4.753 1.00 90.88 86 PRO A O 1
ATOM 651 N N . ASP A 1 87 ? -0.604 -18.103 3.089 1.00 88.31 87 ASP A N 1
ATOM 652 C CA . ASP A 1 87 ? 0.593 -18.332 3.908 1.00 88.31 87 ASP A CA 1
ATOM 653 C C . ASP A 1 87 ? 1.098 -17.080 4.653 1.00 88.31 87 ASP A C 1
ATOM 655 O O . ASP A 1 87 ? 2.125 -17.113 5.326 1.00 88.31 87 ASP A O 1
ATOM 659 N N . GLY A 1 88 ? 0.385 -15.958 4.537 1.00 88.50 88 GLY A N 1
ATOM 660 C CA . GLY A 1 88 ? 0.721 -14.709 5.209 1.00 88.50 88 GLY A CA 1
ATOM 661 C C . GLY A 1 88 ? 1.657 -13.779 4.462 1.00 88.50 88 GLY A C 1
ATOM 662 O O . GLY A 1 88 ? 1.938 -12.699 4.981 1.00 88.50 88 GLY A O 1
ATOM 663 N N . ALA A 1 89 ? 2.093 -14.127 3.254 1.00 88.75 89 ALA A N 1
ATOM 664 C CA . ALA A 1 89 ? 2.903 -13.211 2.467 1.00 88.75 89 ALA A CA 1
ATOM 665 C C . ALA A 1 89 ? 2.109 -11.989 1.998 1.00 88.75 89 ALA A C 1
ATOM 667 O O . ALA A 1 89 ? 0.957 -12.109 1.581 1.00 88.75 89 ALA A O 1
ATOM 668 N N . VAL A 1 90 ? 2.758 -10.825 1.984 1.00 93.81 90 VAL A N 1
ATOM 669 C CA . VAL A 1 90 ? 2.213 -9.639 1.320 1.00 93.81 90 VAL A CA 1
ATOM 670 C C . VAL A 1 90 ? 2.569 -9.726 -0.161 1.00 93.81 90 VAL A C 1
ATOM 672 O O . VAL A 1 90 ? 3.738 -9.865 -0.514 1.00 93.81 90 VAL A O 1
ATOM 675 N N . VAL A 1 91 ? 1.568 -9.668 -1.028 1.00 95.25 91 VAL A N 1
ATOM 676 C CA . VAL A 1 91 ? 1.715 -9.727 -2.482 1.00 95.25 91 VAL A CA 1
ATOM 677 C C . VAL A 1 91 ? 1.264 -8.395 -3.062 1.00 95.25 91 VAL A C 1
ATOM 679 O O . VAL A 1 91 ? 0.166 -7.933 -2.757 1.00 95.25 91 VAL A O 1
ATOM 682 N N . VAL A 1 92 ? 2.106 -7.780 -3.886 1.00 96.31 92 VAL A N 1
ATOM 683 C CA . VAL A 1 92 ? 1.875 -6.458 -4.476 1.00 96.31 92 VAL A CA 1
ATOM 684 C C . VAL A 1 92 ? 1.999 -6.546 -5.991 1.00 96.31 92 VAL A C 1
ATOM 686 O O . VAL A 1 92 ? 2.917 -7.193 -6.494 1.00 96.31 92 VAL A O 1
ATOM 689 N N . SER A 1 93 ? 1.100 -5.900 -6.732 1.00 95.75 93 SER A N 1
ATOM 690 C CA . SER A 1 93 ? 1.270 -5.744 -8.182 1.00 95.75 93 SER A CA 1
ATOM 691 C C . SER A 1 93 ? 2.252 -4.615 -8.479 1.00 95.75 93 SER A C 1
ATOM 693 O O . SER A 1 93 ? 2.052 -3.507 -7.984 1.00 95.75 93 SER A O 1
ATOM 695 N N . ILE A 1 94 ? 3.241 -4.845 -9.337 1.00 95.56 94 ILE A N 1
ATOM 696 C CA . ILE A 1 94 ? 4.136 -3.803 -9.850 1.00 95.56 94 ILE A CA 1
ATOM 697 C C . ILE A 1 94 ? 3.918 -3.706 -11.358 1.00 95.56 94 ILE A C 1
ATOM 699 O O . ILE A 1 94 ? 4.217 -4.648 -12.086 1.00 95.56 94 ILE A O 1
ATOM 703 N N . GLY A 1 95 ? 3.351 -2.583 -11.805 1.00 93.88 95 GLY A N 1
ATOM 704 C CA . GLY A 1 95 ? 3.099 -2.308 -13.221 1.00 93.88 95 GLY A CA 1
ATOM 705 C C . GLY A 1 95 ? 4.377 -2.026 -14.010 1.00 93.88 95 GLY A C 1
ATOM 706 O O . GLY A 1 95 ? 5.463 -1.913 -13.439 1.00 93.88 95 GLY A O 1
ATOM 707 N N . SER A 1 96 ? 4.241 -1.904 -15.330 1.00 95.38 96 SER A N 1
ATOM 708 C CA . SER A 1 96 ? 5.338 -1.451 -16.185 1.00 95.38 96 SER A CA 1
ATOM 709 C C . SER A 1 96 ? 5.618 0.038 -16.055 1.00 95.38 96 SER A C 1
ATOM 711 O O . SER A 1 96 ? 4.731 0.811 -15.709 1.00 95.38 96 SER A O 1
ATOM 713 N N . SER A 1 97 ? 6.846 0.454 -16.359 1.00 95.75 97 SER A N 1
ATOM 714 C CA . SER A 1 97 ? 7.207 1.873 -16.374 1.00 95.75 97 SER A CA 1
ATOM 715 C C . SER A 1 97 ? 6.546 2.638 -17.521 1.00 95.75 97 SER A C 1
ATOM 717 O O . SER A 1 97 ? 6.399 3.856 -17.432 1.00 95.75 97 SER A O 1
ATOM 719 N N . CYS A 1 98 ? 6.137 1.944 -18.588 1.00 94.88 98 CYS A N 1
ATOM 720 C CA . CYS A 1 98 ? 5.510 2.539 -19.762 1.00 94.88 98 CYS A CA 1
ATOM 721 C C . CYS A 1 98 ? 4.664 1.511 -20.551 1.00 94.88 98 CYS A C 1
ATOM 723 O O . CYS A 1 98 ? 4.548 0.345 -20.160 1.00 94.88 98 CYS A O 1
ATOM 725 N N . ASN A 1 99 ? 4.096 1.944 -21.682 1.00 94.94 99 ASN A N 1
ATOM 726 C CA . ASN A 1 99 ? 3.340 1.091 -22.608 1.00 94.94 99 ASN A CA 1
ATOM 727 C C . ASN A 1 99 ? 4.203 0.225 -23.554 1.00 94.94 99 ASN A C 1
ATOM 729 O O . ASN A 1 99 ? 3.802 -0.894 -23.852 1.00 94.94 99 ASN A O 1
ATOM 733 N N . ASP A 1 100 ? 5.348 0.727 -24.037 1.00 94.25 100 ASP A N 1
ATOM 734 C CA . ASP A 1 100 ? 6.196 0.061 -25.045 1.00 94.25 100 ASP A CA 1
ATOM 735 C C . ASP A 1 100 ? 7.694 0.374 -24.833 1.00 94.25 100 ASP A C 1
ATOM 737 O O . ASP A 1 100 ? 8.299 1.180 -25.540 1.00 94.25 100 ASP A O 1
ATOM 741 N N . CYS A 1 101 ? 8.291 -0.205 -23.786 1.00 90.12 101 CYS A N 1
ATOM 742 C CA . CYS A 1 101 ? 9.703 -0.009 -23.442 1.00 90.12 101 CYS A CA 1
ATOM 743 C C . CYS A 1 101 ? 10.377 -1.344 -23.144 1.00 90.12 101 CYS A C 1
ATOM 745 O O . CYS A 1 101 ? 9.797 -2.248 -22.538 1.00 90.12 101 CYS A O 1
ATOM 747 N N . ALA A 1 102 ? 11.660 -1.434 -23.489 1.00 92.06 102 ALA A N 1
ATOM 748 C CA . ALA A 1 102 ? 12.517 -2.519 -23.039 1.00 92.06 102 ALA A CA 1
ATOM 749 C C . ALA A 1 102 ? 12.891 -2.315 -21.561 1.00 92.06 102 ALA A C 1
ATOM 751 O O . ALA A 1 102 ? 13.865 -1.639 -21.228 1.00 92.06 102 ALA A O 1
ATOM 752 N N . GLU A 1 103 ? 12.099 -2.908 -20.671 1.00 93.81 103 GLU A N 1
ATOM 753 C CA . GLU A 1 103 ? 12.281 -2.799 -19.224 1.00 93.81 103 GLU A CA 1
ATOM 754 C C . GLU A 1 103 ? 13.630 -3.365 -18.761 1.00 93.81 103 GLU A C 1
ATOM 756 O O . GLU A 1 103 ? 13.892 -4.575 -18.853 1.00 93.81 103 GLU A O 1
ATOM 761 N N . GLN A 1 104 ? 14.469 -2.489 -18.204 1.00 92.44 104 GLN A N 1
ATOM 762 C CA . GLN A 1 104 ? 15.758 -2.860 -17.609 1.00 92.44 104 GLN A CA 1
ATOM 763 C C . GLN A 1 104 ? 15.582 -3.432 -16.198 1.00 92.44 104 GLN A C 1
ATOM 765 O O . GLN A 1 104 ? 16.289 -4.359 -15.803 1.00 92.44 104 GLN A O 1
ATOM 770 N N . ASN A 1 105 ? 14.607 -2.914 -15.446 1.00 91.69 105 ASN A N 1
ATOM 771 C CA . ASN A 1 105 ? 14.246 -3.441 -14.139 1.00 91.69 105 ASN A CA 1
ATOM 772 C C . ASN A 1 105 ? 13.191 -4.540 -14.300 1.00 91.69 105 ASN A C 1
ATOM 774 O O . ASN A 1 105 ? 12.074 -4.286 -14.741 1.00 91.69 105 ASN A O 1
ATOM 778 N N . GLN A 1 106 ? 13.521 -5.765 -13.896 1.00 91.62 106 GLN A N 1
ATOM 779 C CA . GLN A 1 106 ? 12.603 -6.902 -14.011 1.00 91.62 106 GLN A CA 1
ATOM 780 C C . GLN A 1 106 ? 11.311 -6.726 -13.202 1.00 91.62 106 GLN A C 1
ATOM 782 O O . GLN A 1 106 ? 10.286 -7.287 -13.577 1.00 91.62 106 GLN A O 1
ATOM 787 N N . LEU A 1 107 ? 11.331 -5.934 -12.125 1.00 91.31 107 LEU A N 1
ATOM 788 C CA . LEU A 1 107 ? 10.127 -5.639 -11.347 1.00 91.31 107 LEU A CA 1
ATOM 789 C C . LEU A 1 107 ? 9.138 -4.750 -12.106 1.00 91.31 107 LEU A C 1
ATOM 791 O O . LEU A 1 107 ? 7.951 -4.808 -11.822 1.00 91.31 107 LEU A O 1
ATOM 795 N N . LEU A 1 108 ? 9.598 -3.975 -13.088 1.00 94.38 108 LEU A N 1
ATOM 796 C CA . LEU A 1 108 ? 8.755 -3.124 -13.929 1.00 94.38 108 LEU A CA 1
ATOM 797 C C . LEU A 1 108 ? 8.235 -3.880 -15.163 1.00 94.38 108 LEU A C 1
ATOM 799 O O . LEU A 1 108 ? 7.893 -3.283 -16.168 1.00 94.38 108 LEU A O 1
ATOM 803 N N . ARG A 1 109 ? 8.153 -5.213 -15.123 1.00 94.19 109 ARG A N 1
ATOM 804 C CA . ARG A 1 109 ? 7.612 -6.034 -16.224 1.00 94.19 109 ARG A CA 1
ATOM 805 C C . ARG A 1 109 ? 6.188 -6.517 -15.953 1.00 94.19 109 ARG A C 1
ATOM 807 O O . ARG A 1 109 ? 5.857 -7.642 -16.306 1.00 94.19 109 ARG A O 1
ATOM 814 N N . ALA A 1 110 ? 5.372 -5.688 -15.298 1.00 93.06 110 ALA A N 1
ATOM 815 C CA . ALA A 1 110 ? 3.998 -6.026 -14.911 1.00 93.06 110 ALA A CA 1
ATOM 816 C C . ALA A 1 110 ? 3.915 -7.343 -14.107 1.00 93.06 110 ALA A C 1
ATOM 818 O O . ALA A 1 110 ? 3.296 -8.317 -14.530 1.00 93.06 110 ALA A O 1
ATOM 819 N N . VAL A 1 111 ? 4.572 -7.385 -12.945 1.00 94.00 111 VAL A N 1
ATOM 820 C CA . VAL A 1 111 ? 4.728 -8.607 -12.138 1.00 94.00 111 VAL A CA 1
ATOM 821 C C . VAL A 1 111 ? 3.924 -8.562 -10.841 1.00 94.00 111 VAL A C 1
ATOM 823 O O . VAL A 1 111 ? 3.620 -7.497 -10.303 1.00 94.00 111 VAL A O 1
ATOM 826 N N . MET A 1 112 ? 3.664 -9.741 -10.273 1.00 94.12 112 MET A N 1
ATOM 827 C CA . MET A 1 112 ? 3.280 -9.873 -8.868 1.00 94.12 112 MET A CA 1
ATOM 828 C C . MET A 1 112 ? 4.534 -10.116 -8.028 1.00 94.12 112 MET A C 1
ATOM 830 O O . MET A 1 112 ? 5.240 -11.111 -8.205 1.00 94.12 112 MET A O 1
ATOM 834 N N . ALA A 1 113 ? 4.810 -9.196 -7.112 1.00 91.62 113 ALA A N 1
ATOM 835 C CA . ALA A 1 113 ? 5.926 -9.256 -6.188 1.00 91.62 113 ALA A CA 1
ATOM 836 C C . ALA A 1 113 ? 5.461 -9.767 -4.827 1.00 91.62 113 ALA A C 1
ATOM 838 O O . ALA A 1 113 ? 4.532 -9.227 -4.227 1.00 91.62 113 ALA A O 1
ATOM 839 N N . ARG A 1 114 ? 6.143 -10.781 -4.301 1.00 91.00 114 ARG A N 1
ATOM 840 C CA . ARG A 1 114 ? 5.950 -11.242 -2.925 1.00 91.00 114 ARG A CA 1
ATOM 841 C C . ARG A 1 114 ? 6.950 -10.543 -2.008 1.00 91.00 114 ARG A C 1
ATOM 843 O O . ARG A 1 114 ? 8.150 -10.709 -2.187 1.00 91.00 114 ARG A O 1
ATOM 850 N N . ILE A 1 115 ? 6.471 -9.789 -1.023 1.00 83.94 115 ILE A N 1
ATOM 851 C CA . ILE A 1 115 ? 7.308 -9.176 0.012 1.00 83.94 115 ILE A CA 1
ATOM 852 C C . ILE A 1 115 ? 7.558 -10.223 1.090 1.00 83.94 115 ILE A C 1
ATOM 854 O O . ILE A 1 115 ? 6.650 -10.641 1.812 1.00 83.94 115 ILE A O 1
ATOM 858 N N . VAL A 1 116 ? 8.811 -10.647 1.196 1.00 68.69 116 VAL A N 1
ATOM 859 C CA . VAL A 1 116 ? 9.273 -11.526 2.267 1.00 68.69 116 VAL A CA 1
ATOM 860 C C . VAL A 1 116 ? 9.865 -10.645 3.362 1.00 68.69 116 VAL A C 1
ATOM 862 O O . VAL A 1 116 ? 10.858 -9.958 3.137 1.00 68.69 116 VAL A O 1
ATOM 865 N N . SER A 1 117 ? 9.245 -10.629 4.543 1.00 55.50 117 SER A N 1
ATOM 866 C CA . SER A 1 117 ? 9.847 -9.993 5.715 1.00 55.50 117 SER A CA 1
ATOM 867 C C . SER A 1 117 ? 11.005 -10.869 6.192 1.00 55.50 117 SER A C 1
ATOM 869 O O . SER A 1 117 ? 10.791 -11.970 6.694 1.00 55.50 117 SER A O 1
ATOM 871 N N . THR A 1 118 ? 12.244 -10.420 6.008 1.00 46.12 118 THR A N 1
ATOM 872 C CA . THR A 1 118 ? 13.372 -10.978 6.760 1.00 46.12 118 THR A CA 1
ATOM 873 C C . THR A 1 118 ? 13.337 -10.351 8.149 1.00 46.12 118 THR A C 1
ATOM 875 O O . THR A 1 118 ? 13.485 -9.132 8.253 1.00 46.12 118 THR A O 1
ATOM 878 N N . ALA A 1 119 ? 13.120 -11.147 9.196 1.00 34.81 119 ALA A N 1
ATOM 879 C CA . ALA A 1 119 ? 13.078 -10.665 10.575 1.00 34.81 119 ALA A CA 1
ATOM 880 C C . ALA A 1 119 ? 14.309 -9.789 10.908 1.00 34.81 119 ALA A C 1
ATOM 882 O O . ALA A 1 119 ? 15.449 -10.224 10.752 1.00 34.81 119 ALA A O 1
ATOM 883 N N . GLY A 1 120 ? 14.064 -8.545 11.331 1.00 35.12 120 GLY A N 1
ATOM 884 C CA . GLY A 1 120 ? 15.074 -7.555 11.720 1.00 35.12 120 GLY A CA 1
ATOM 885 C C . GLY A 1 120 ? 14.576 -6.116 11.494 1.00 35.12 120 GLY A C 1
ATOM 886 O O . GLY A 1 120 ? 13.732 -5.915 10.622 1.00 35.12 120 GLY A O 1
ATOM 887 N N . PRO A 1 121 ? 15.089 -5.102 12.226 1.00 36.75 121 PRO A N 1
ATOM 888 C CA . PRO A 1 121 ? 14.613 -3.702 12.203 1.00 36.75 121 PRO A CA 1
ATOM 889 C C . PRO A 1 121 ? 14.840 -2.959 10.868 1.00 36.75 121 PRO A C 1
ATOM 891 O O . PRO A 1 121 ? 14.733 -1.740 10.777 1.00 36.75 121 PRO A O 1
ATOM 894 N N . SER A 1 122 ? 15.171 -3.687 9.806 1.00 39.00 122 SER A N 1
ATOM 895 C CA . SER A 1 122 ? 15.302 -3.200 8.438 1.00 39.00 122 SER A CA 1
ATOM 896 C C . SER A 1 122 ? 14.950 -4.351 7.498 1.00 39.00 122 SER A C 1
ATOM 898 O O . SER A 1 122 ? 15.828 -4.972 6.895 1.00 39.00 122 SER A O 1
ATOM 900 N N . ALA A 1 123 ? 13.660 -4.692 7.426 1.00 36.47 123 ALA A N 1
ATOM 901 C CA . ALA A 1 123 ? 13.173 -5.772 6.578 1.00 36.47 123 ALA A CA 1
ATOM 902 C C . ALA A 1 123 ? 13.658 -5.561 5.133 1.00 36.47 123 ALA A C 1
ATOM 904 O O . ALA A 1 123 ? 13.357 -4.553 4.486 1.00 36.47 123 ALA A O 1
ATOM 905 N N . LYS A 1 124 ? 14.463 -6.501 4.624 1.00 33.19 124 LYS A N 1
ATOM 906 C CA . LYS A 1 124 ? 14.842 -6.551 3.213 1.00 33.19 124 LYS A CA 1
ATOM 907 C C . LYS A 1 124 ? 13.656 -7.103 2.444 1.00 33.19 124 LYS A C 1
ATOM 909 O O . LYS A 1 124 ? 13.497 -8.312 2.343 1.00 33.19 124 LYS A O 1
ATOM 914 N N . ALA A 1 125 ? 12.834 -6.219 1.887 1.00 38.03 125 ALA A N 1
ATOM 915 C CA . ALA A 1 125 ? 11.892 -6.630 0.862 1.00 38.03 125 ALA A CA 1
ATOM 916 C C . ALA A 1 125 ? 12.689 -7.064 -0.371 1.00 38.03 125 ALA A C 1
ATOM 918 O O . ALA A 1 125 ? 13.254 -6.242 -1.089 1.00 38.03 125 ALA A O 1
ATOM 919 N N . SER A 1 126 ? 12.777 -8.372 -0.588 1.00 43.88 126 SER A N 1
ATOM 920 C CA . SER A 1 126 ? 13.132 -8.915 -1.891 1.00 43.88 126 SER A CA 1
ATOM 921 C C . SER A 1 126 ? 11.827 -9.245 -2.593 1.00 43.88 126 SER A C 1
ATOM 923 O O . SER A 1 126 ? 11.146 -10.202 -2.236 1.00 43.88 126 SER A O 1
ATOM 925 N N . ALA A 1 127 ? 11.457 -8.404 -3.553 1.00 45.75 127 ALA A N 1
ATOM 926 C CA . ALA A 1 127 ? 10.443 -8.744 -4.529 1.00 45.75 127 ALA A CA 1
ATOM 927 C C . ALA A 1 127 ? 11.088 -9.697 -5.541 1.00 45.75 127 ALA A C 1
ATOM 929 O O . ALA A 1 127 ? 12.023 -9.323 -6.246 1.00 45.75 127 ALA A O 1
ATOM 930 N N . ARG A 1 128 ? 10.612 -10.938 -5.601 1.00 48.59 128 ARG A N 1
ATOM 931 C CA . ARG A 1 128 ? 10.885 -11.839 -6.724 1.00 48.59 128 ARG A CA 1
ATOM 932 C C . ARG A 1 128 ? 9.617 -11.894 -7.566 1.00 48.59 128 ARG A C 1
ATOM 934 O O . ARG A 1 128 ? 8.538 -12.074 -6.999 1.00 48.59 128 ARG A O 1
ATOM 941 N N . SER A 1 129 ? 9.744 -11.710 -8.881 1.00 46.16 129 SER A N 1
ATOM 942 C CA . SER A 1 129 ? 8.622 -11.961 -9.785 1.00 46.16 129 SER A CA 1
ATOM 943 C C . SER A 1 129 ? 8.213 -13.423 -9.634 1.00 46.16 129 SER A C 1
ATOM 945 O O . SER A 1 129 ? 9.070 -14.312 -9.615 1.00 46.16 129 SER A O 1
ATOM 947 N N . MET A 1 130 ? 6.918 -13.679 -9.477 1.00 48.16 130 MET A N 1
ATOM 948 C CA . MET A 1 130 ? 6.422 -15.046 -9.624 1.00 48.16 130 MET A CA 1
ATOM 949 C C . MET A 1 130 ? 6.666 -15.515 -11.075 1.00 48.16 130 MET A C 1
ATOM 951 O O . MET A 1 130 ? 6.630 -14.665 -11.969 1.00 48.16 130 MET A O 1
ATOM 955 N N . PRO A 1 131 ? 7.022 -16.797 -11.295 1.00 43.31 131 PRO A N 1
ATOM 956 C CA . PRO A 1 131 ? 7.178 -17.358 -12.636 1.00 43.31 131 PRO A CA 1
ATOM 957 C C . PRO A 1 131 ? 5.854 -17.390 -13.404 1.00 43.31 131 PRO A C 1
ATOM 959 O O . PRO A 1 131 ? 4.790 -17.456 -12.744 1.00 43.31 131 PRO A O 1
#

Sequence (131 aa):
MSRAATAGDVLALNDADGDGRYDRQRTFAEGLPGVHGLAVRGDTLWLASSSHVWRTPAGERAQPETLTDRMPDGGQHPNRTVRIAPDGAVVVSIGSSCNDCAEQNQLLRAVMARIVSTAGPSAKASARSMP